Protein AF-A0A9P1GIU0-F1 (afdb_monomer_lite)

Radius of gyration: 37.18 Å; chains: 1; bounding box: 71×51×104 Å

Foldseek 3Di:
DDDDDDDDPPDDDDDDDDDDDDPPDDPDDDDDPDDDDPPPPPPDDDDPVRVVVVVVVVVVVVVVVVVVVVVVVVVVVVVVVVVVVVVVVVVD

pLDDT: mean 71.84, std 21.67, range [36.62, 97.94]

Sequence (92 aa):
MKDRTDIFARARVRGTVCLPTSFVFTPGRRPAPHGAVRDVRAVAKPTEDQEARLELEREIARKAAFEEALEAERASYEAELARKTQEAEDRQ

Organism: NCBI:txid2562237

Secondary structure (DSSP, 8-state):
--------------S--------------PPP-----------PPPPHHHHHHHHHHHHHHHHHHHHHHHHHHHHHHHHHHHHHHHHHHTT-

Structure (mmCIF, N/CA/C/O backbone):
data_AF-A0A9P1GIU0-F1
#
_entry.id   AF-A0A9P1GIU0-F1
#
loop_
_atom_site.group_PDB
_atom_site.id
_atom_site.type_symbol
_atom_site.label_atom_id
_atom_site.label_alt_id
_atom_site.label_comp_id
_atom_site.label_asym_id
_atom_site.label_entity_id
_atom_site.label_seq_id
_atom_site.pdbx_PDB_ins_code
_atom_site.Cartn_x
_atom_site.Cartn_y
_atom_site.Cartn_z
_atom_site.occupancy
_atom_site.B_iso_or_equiv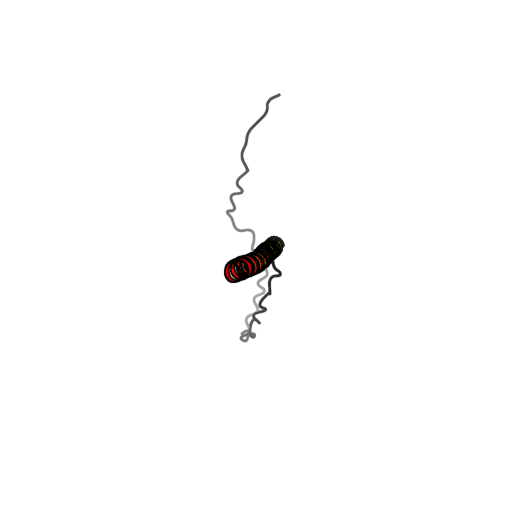
_atom_site.auth_seq_id
_atom_site.auth_comp_id
_atom_site.auth_asym_id
_atom_site.auth_atom_id
_atom_site.pdbx_PDB_model_num
ATOM 1 N N . MET A 1 1 ? 46.183 35.898 -23.013 1.00 36.62 1 MET A N 1
ATOM 2 C CA . MET A 1 1 ? 45.414 37.155 -22.898 1.00 36.62 1 MET A CA 1
ATOM 3 C C . MET A 1 1 ? 44.101 36.952 -23.654 1.00 36.62 1 MET A C 1
ATOM 5 O O . MET A 1 1 ? 44.175 36.675 -24.839 1.00 36.62 1 MET A O 1
ATOM 9 N N . LYS A 1 2 ? 42.963 37.065 -22.949 1.00 40.09 2 LYS A N 1
ATOM 10 C CA . LYS A 1 2 ? 41.566 37.185 -23.433 1.00 40.09 2 LYS A CA 1
ATOM 11 C C . LYS A 1 2 ? 40.872 35.966 -24.072 1.00 40.09 2 LYS A C 1
ATOM 13 O O . LYS A 1 2 ? 40.921 35.739 -25.270 1.00 40.09 2 LYS A O 1
ATOM 18 N N . ASP A 1 3 ? 40.203 35.230 -23.190 1.00 47.66 3 ASP A N 1
ATOM 19 C CA . ASP A 1 3 ? 38.765 34.917 -23.166 1.00 47.66 3 ASP A CA 1
ATOM 20 C C . ASP A 1 3 ? 37.852 35.146 -24.392 1.00 47.66 3 ASP A C 1
ATOM 22 O O . ASP A 1 3 ? 37.697 36.268 -24.871 1.00 47.66 3 ASP A O 1
ATOM 26 N N . ARG A 1 4 ? 37.058 34.080 -24.609 1.00 47.44 4 ARG A N 1
ATOM 27 C CA . ARG A 1 4 ? 35.598 34.009 -24.845 1.00 47.44 4 ARG A CA 1
ATOM 28 C C . ARG A 1 4 ? 35.046 34.039 -26.274 1.00 47.44 4 ARG A C 1
ATOM 30 O O . ARG A 1 4 ? 35.397 34.874 -27.098 1.00 47.44 4 ARG A O 1
ATOM 37 N N . THR A 1 5 ? 34.008 33.197 -26.406 1.00 49.81 5 THR A N 1
ATOM 38 C CA . THR A 1 5 ? 32.868 33.240 -27.344 1.00 49.81 5 THR A CA 1
ATOM 39 C C . THR A 1 5 ? 33.191 32.867 -28.799 1.00 49.81 5 THR A C 1
ATOM 41 O O . THR A 1 5 ? 34.122 33.394 -29.377 1.00 49.81 5 THR A O 1
ATOM 44 N N . ASP A 1 6 ? 32.476 31.993 -29.504 1.00 47.09 6 ASP A N 1
ATOM 45 C CA . ASP A 1 6 ? 31.239 31.256 -29.253 1.00 47.09 6 ASP A CA 1
ATOM 46 C C . ASP A 1 6 ? 30.979 30.379 -30.504 1.00 47.09 6 ASP A C 1
ATOM 48 O O . ASP A 1 6 ? 31.661 30.514 -31.522 1.00 47.09 6 ASP A O 1
ATOM 52 N N . ILE A 1 7 ? 29.914 29.582 -30.452 1.00 51.03 7 ILE A N 1
ATOM 53 C CA . ILE A 1 7 ? 29.156 29.075 -31.605 1.00 51.03 7 ILE A CA 1
ATOM 54 C C . ILE A 1 7 ? 29.724 27.814 -32.272 1.00 51.03 7 ILE A C 1
ATOM 56 O O . ILE A 1 7 ? 30.422 27.840 -33.283 1.00 51.03 7 ILE A O 1
ATOM 60 N N . PHE A 1 8 ? 29.275 26.674 -31.739 1.00 44.84 8 PHE A N 1
ATOM 61 C CA . PHE A 1 8 ? 28.718 25.554 -32.506 1.00 44.84 8 PHE A CA 1
ATOM 62 C C . PHE A 1 8 ? 28.755 25.753 -34.030 1.00 44.84 8 PHE A C 1
ATOM 64 O O . PHE A 1 8 ? 27.851 26.351 -34.624 1.00 44.84 8 PHE A O 1
ATOM 71 N N . ALA A 1 9 ? 29.787 25.207 -34.672 1.00 51.81 9 ALA A N 1
ATOM 72 C CA . ALA A 1 9 ? 29.856 25.117 -36.119 1.00 51.81 9 ALA A CA 1
ATOM 73 C C . ALA A 1 9 ? 28.712 24.217 -36.612 1.00 51.81 9 ALA A C 1
ATOM 75 O O . ALA A 1 9 ? 28.787 22.990 -36.592 1.00 51.81 9 ALA A O 1
ATOM 76 N N . ARG A 1 10 ? 27.611 24.852 -37.025 1.00 51.25 10 ARG A N 1
ATOM 77 C CA . ARG A 1 10 ? 26.484 24.223 -37.715 1.00 51.25 10 ARG A CA 1
ATOM 78 C C . ARG A 1 10 ? 27.003 23.542 -38.982 1.00 51.25 10 ARG A C 1
ATOM 80 O O . ARG A 1 10 ? 27.258 24.210 -39.983 1.00 51.25 10 ARG A O 1
ATOM 87 N N . ALA A 1 11 ? 27.119 22.217 -38.955 1.00 55.78 11 ALA A N 1
ATOM 88 C CA . ALA A 1 11 ? 27.377 21.421 -40.146 1.00 55.78 11 ALA A CA 1
ATOM 89 C C . ALA A 1 11 ? 26.180 21.547 -41.104 1.00 55.78 11 ALA A C 1
ATOM 91 O O . ALA A 1 11 ? 25.112 20.976 -40.885 1.00 55.78 11 ALA A O 1
ATOM 92 N N . ARG A 1 12 ? 26.339 22.335 -42.172 1.00 46.69 12 ARG A N 1
ATOM 93 C CA . ARG A 1 12 ? 25.404 22.345 -43.301 1.00 46.69 12 ARG A CA 1
ATOM 94 C C . ARG A 1 12 ? 25.689 21.115 -44.161 1.00 46.69 12 ARG A C 1
ATOM 96 O O . ARG A 1 12 ? 26.643 21.109 -44.930 1.00 46.69 12 ARG A O 1
ATOM 103 N N . VAL A 1 13 ? 24.852 20.087 -44.049 1.00 53.25 13 VAL A N 1
ATOM 104 C CA . VAL A 1 13 ? 24.840 18.959 -44.988 1.00 53.25 13 VAL A CA 1
ATOM 105 C C . VAL A 1 13 ? 24.133 19.406 -46.268 1.00 53.25 13 VAL A C 1
ATOM 107 O O . VAL A 1 13 ? 22.918 19.592 -46.280 1.00 53.25 13 VAL A O 1
ATOM 110 N N . ARG A 1 14 ? 24.888 19.588 -47.354 1.00 41.91 14 ARG A N 1
ATOM 111 C CA . ARG A 1 14 ? 24.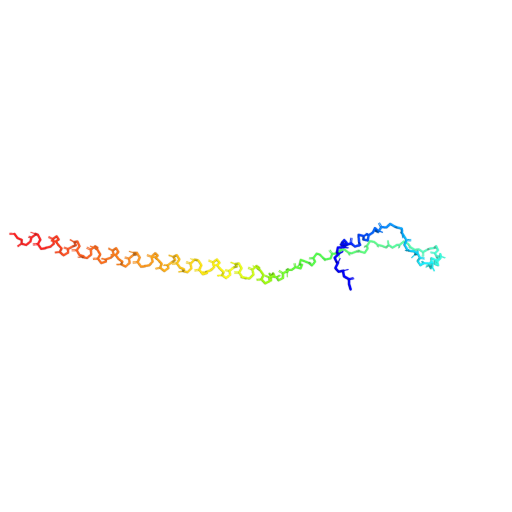368 19.624 -48.729 1.00 41.91 14 ARG A CA 1
ATOM 112 C C . ARG A 1 14 ? 25.428 19.088 -49.686 1.00 41.91 14 ARG A C 1
ATOM 114 O O . ARG A 1 14 ? 26.488 19.687 -49.801 1.00 41.91 14 ARG A O 1
ATOM 121 N N . GLY A 1 15 ? 25.090 18.022 -50.411 1.00 43.47 15 GLY A N 1
ATOM 122 C CA . GLY A 1 15 ? 25.806 17.608 -51.621 1.00 43.47 15 GLY A CA 1
ATOM 123 C C . GLY A 1 15 ? 26.318 16.171 -51.587 1.00 43.47 15 GLY A C 1
ATOM 124 O O . GLY A 1 15 ? 27.428 15.918 -51.148 1.00 43.47 15 GLY A O 1
ATOM 125 N N . THR A 1 16 ? 25.462 15.257 -52.045 1.00 53.28 16 THR A N 1
ATOM 126 C CA . THR A 1 16 ? 25.731 13.943 -52.667 1.00 53.28 16 THR A CA 1
ATOM 127 C C . THR A 1 16 ? 27.194 13.486 -52.776 1.00 53.28 16 THR A C 1
ATOM 129 O O . THR A 1 16 ? 27.959 14.042 -53.563 1.00 53.28 16 THR A O 1
ATOM 132 N N . VAL A 1 17 ? 27.539 12.391 -52.089 1.00 46.44 17 VAL A N 1
ATOM 133 C CA . VAL A 1 17 ? 28.819 11.686 -52.265 1.00 46.44 17 VAL A CA 1
ATOM 134 C C . VAL A 1 17 ? 28.615 10.415 -53.097 1.00 46.44 17 VAL A C 1
ATOM 136 O O . VAL A 1 17 ? 27.785 9.575 -52.763 1.00 46.44 17 VAL A O 1
ATOM 139 N N . CYS A 1 18 ? 29.380 10.364 -54.192 1.00 41.78 18 CYS A N 1
ATOM 140 C CA . CYS A 1 18 ? 29.798 9.266 -55.074 1.00 41.78 18 CYS A CA 1
ATOM 141 C C . CYS A 1 18 ? 28.991 7.953 -55.102 1.00 41.78 18 CYS A C 1
ATOM 143 O O . CYS A 1 18 ? 29.027 7.147 -54.177 1.00 41.78 18 CYS A O 1
ATOM 145 N N . LEU A 1 19 ? 28.395 7.677 -56.267 1.00 49.38 19 LEU A N 1
ATOM 146 C CA . LEU A 1 19 ? 27.894 6.357 -56.654 1.00 49.38 19 LEU A CA 1
ATOM 147 C C . LEU A 1 19 ? 29.067 5.389 -56.909 1.00 49.38 19 LEU A C 1
ATOM 149 O O . LEU A 1 19 ? 29.986 5.755 -57.646 1.00 49.38 19 LEU A O 1
ATOM 153 N N . PRO A 1 20 ? 29.037 4.142 -56.406 1.00 48.38 20 PRO A N 1
ATOM 154 C CA . PRO A 1 20 ? 29.960 3.115 -56.866 1.00 48.38 20 PRO A CA 1
ATOM 155 C C . PRO A 1 20 ? 29.522 2.613 -58.251 1.00 48.38 20 PRO A C 1
ATOM 157 O O . PRO A 1 20 ? 28.477 1.982 -58.412 1.00 48.38 20 PRO A O 1
ATOM 160 N N . THR A 1 21 ? 30.331 2.883 -59.275 1.00 57.22 21 THR A N 1
ATOM 161 C CA . THR A 1 21 ? 30.197 2.270 -60.601 1.00 57.22 21 THR A CA 1
ATOM 162 C C . THR A 1 21 ? 30.555 0.791 -60.534 1.00 57.22 21 THR A C 1
ATOM 164 O O . THR A 1 21 ? 31.727 0.427 -60.511 1.00 57.22 21 THR A O 1
ATOM 167 N N . SER A 1 22 ? 29.542 -0.067 -60.538 1.00 51.56 22 SER A N 1
ATOM 168 C CA . SER A 1 22 ? 29.651 -1.446 -61.035 1.00 51.56 22 SER A CA 1
ATOM 169 C C . SER A 1 22 ? 28.271 -1.988 -61.419 1.00 51.56 22 SER A C 1
ATOM 171 O O . SER A 1 22 ? 27.764 -2.952 -60.858 1.00 51.56 22 SER A O 1
ATOM 173 N N . PHE A 1 23 ? 27.647 -1.362 -62.419 1.00 43.47 23 PHE A N 1
ATOM 174 C CA . PHE A 1 23 ? 26.561 -1.993 -63.169 1.00 43.47 23 PHE A CA 1
ATOM 175 C C . PHE A 1 23 ? 27.188 -2.830 -64.293 1.00 43.47 23 PHE A C 1
ATOM 177 O O . PHE A 1 23 ? 27.439 -2.335 -65.390 1.00 43.47 23 PHE A O 1
ATOM 184 N N . VAL A 1 24 ? 27.483 -4.103 -64.018 1.00 46.03 24 VAL A N 1
ATOM 185 C CA . VAL A 1 24 ? 27.715 -5.084 -65.087 1.00 46.03 24 VAL A CA 1
ATOM 186 C C . VAL A 1 24 ? 26.346 -5.414 -65.675 1.00 46.03 24 VAL A C 1
ATOM 188 O O . VAL A 1 24 ? 25.545 -6.131 -65.079 1.00 46.03 24 VAL A O 1
ATOM 191 N N . PHE A 1 25 ? 26.049 -4.825 -66.829 1.00 43.56 25 PHE A N 1
ATOM 192 C CA . PHE A 1 25 ? 24.815 -5.049 -67.572 1.00 43.56 25 PHE A CA 1
ATOM 193 C C . PHE A 1 25 ? 24.749 -6.514 -68.037 1.00 43.56 25 PHE A C 1
ATOM 195 O O . PHE A 1 25 ? 25.459 -6.915 -68.954 1.00 43.56 25 PHE A O 1
ATOM 202 N N . THR A 1 26 ? 23.897 -7.324 -67.407 1.00 48.75 26 THR A N 1
ATOM 203 C CA . THR A 1 26 ? 23.496 -8.648 -67.911 1.00 48.75 26 THR A CA 1
ATOM 204 C C . THR A 1 26 ? 21.986 -8.627 -68.155 1.00 48.75 26 THR A C 1
ATOM 206 O O . THR A 1 26 ? 21.212 -8.624 -67.197 1.00 48.75 26 THR A O 1
ATOM 209 N N . PRO A 1 27 ? 21.511 -8.572 -69.414 1.00 44.97 27 PRO A N 1
ATOM 210 C CA . PRO A 1 27 ? 20.086 -8.587 -69.682 1.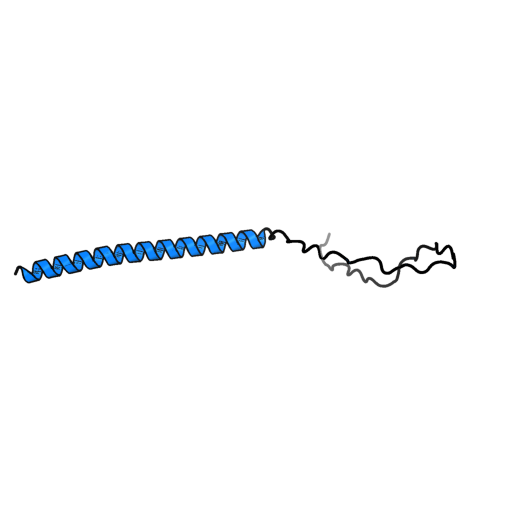00 44.97 27 PRO A CA 1
ATOM 211 C C . PRO A 1 27 ? 19.613 -10.042 -69.672 1.00 44.97 27 PRO A C 1
ATOM 213 O O . PRO A 1 27 ? 19.798 -10.774 -70.639 1.00 44.97 27 PRO A O 1
ATOM 216 N N . GLY A 1 28 ? 19.004 -10.479 -68.570 1.00 48.72 28 GLY A N 1
ATOM 217 C CA . GLY A 1 28 ? 18.293 -11.756 -68.558 1.00 48.72 28 GLY A CA 1
ATOM 218 C C . GLY A 1 28 ? 18.123 -12.396 -67.189 1.00 48.72 28 GLY A C 1
ATOM 219 O O . GLY A 1 28 ? 18.920 -13.248 -66.820 1.00 48.72 28 GLY A O 1
ATOM 220 N N . ARG A 1 29 ? 17.041 -12.040 -66.483 1.00 41.06 29 ARG A N 1
ATOM 221 C CA . ARG A 1 29 ? 16.124 -12.935 -65.734 1.00 41.06 29 ARG A CA 1
ATOM 222 C C . ARG A 1 29 ? 15.283 -12.107 -64.757 1.00 41.06 29 ARG A C 1
ATOM 224 O O . ARG A 1 29 ? 15.809 -11.338 -63.964 1.00 41.06 29 ARG A O 1
ATOM 231 N N . ARG A 1 30 ? 13.960 -12.270 -64.829 1.00 55.25 30 ARG A N 1
ATOM 232 C CA . ARG A 1 30 ? 12.993 -11.680 -63.888 1.00 55.25 30 ARG A CA 1
ATOM 233 C C . ARG A 1 30 ? 13.266 -12.219 -62.472 1.00 55.25 30 ARG A C 1
ATOM 235 O O . ARG A 1 30 ? 13.340 -13.442 -62.348 1.00 55.25 30 ARG A O 1
ATOM 242 N N . PRO A 1 31 ? 13.361 -11.392 -61.415 1.00 50.19 31 PRO A N 1
ATOM 243 C CA . PRO A 1 31 ? 13.327 -11.915 -60.058 1.00 50.19 31 PRO A CA 1
ATOM 244 C C . PRO A 1 31 ? 11.872 -12.208 -59.661 1.00 50.19 31 PRO A C 1
ATOM 246 O O . PRO A 1 31 ? 10.976 -11.385 -59.850 1.00 50.19 31 PRO A O 1
ATOM 249 N N . ALA A 1 32 ? 11.640 -13.423 -59.166 1.00 52.56 32 ALA A N 1
ATOM 250 C CA . ALA A 1 32 ? 10.382 -13.860 -58.569 1.00 52.56 32 ALA A CA 1
ATOM 251 C C . ALA A 1 32 ? 10.047 -13.020 -57.315 1.00 52.56 32 ALA A C 1
ATOM 253 O O . ALA A 1 32 ? 10.964 -12.465 -56.704 1.00 52.56 32 ALA A O 1
ATOM 254 N N . PRO A 1 33 ? 8.771 -12.927 -56.889 1.00 53.62 33 PRO A N 1
ATOM 255 C CA . PRO A 1 33 ? 8.423 -12.224 -55.660 1.00 53.62 33 PRO A CA 1
ATOM 256 C C . PRO A 1 33 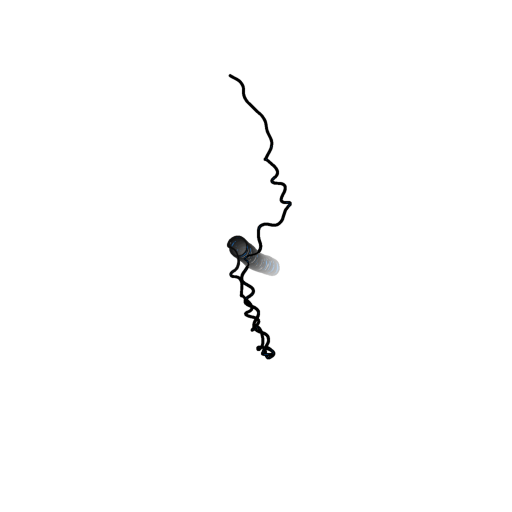? 8.948 -13.037 -54.473 1.00 53.62 33 PRO A C 1
ATOM 258 O O . PRO A 1 33 ? 8.356 -14.037 -54.064 1.00 53.62 33 PRO A O 1
ATOM 261 N N . HIS A 1 34 ? 10.103 -12.648 -53.941 1.00 55.47 34 HIS A N 1
ATOM 262 C CA . HIS A 1 34 ? 10.649 -13.265 -52.745 1.00 55.47 34 HIS A CA 1
ATOM 263 C C . HIS A 1 34 ? 9.819 -12.839 -51.530 1.00 55.47 34 HIS A C 1
ATOM 265 O O . HIS A 1 34 ? 9.927 -11.722 -51.041 1.00 55.47 34 HIS A O 1
ATOM 271 N N . GLY A 1 35 ? 8.942 -13.761 -51.131 1.00 48.31 35 GLY A N 1
ATOM 272 C CA . GLY A 1 35 ? 8.648 -14.179 -49.761 1.00 48.31 35 GLY A CA 1
ATOM 273 C C . GLY A 1 35 ? 8.706 -13.131 -48.650 1.00 48.31 35 GLY A C 1
ATOM 274 O O . GLY A 1 35 ? 9.778 -12.690 -48.261 1.00 48.31 35 GLY A O 1
ATOM 275 N N . ALA A 1 36 ? 7.522 -12.861 -48.092 1.00 57.16 36 ALA A N 1
ATOM 276 C CA . ALA A 1 36 ? 7.229 -12.446 -46.719 1.00 57.16 36 ALA A CA 1
ATOM 277 C C . ALA A 1 36 ? 8.427 -11.996 -45.859 1.00 57.16 36 ALA A C 1
ATOM 279 O O . ALA A 1 36 ? 9.143 -12.811 -45.272 1.00 57.16 36 ALA A O 1
ATOM 280 N N . VAL A 1 37 ? 8.552 -10.679 -45.686 1.00 57.44 37 VAL A N 1
ATOM 281 C CA . VAL A 1 37 ? 9.262 -10.109 -44.540 1.00 57.44 37 VAL A CA 1
ATOM 282 C C . VAL A 1 37 ? 8.515 -10.584 -43.293 1.00 57.44 37 VAL A C 1
ATOM 284 O O . VAL A 1 37 ? 7.359 -10.229 -43.078 1.00 57.44 37 VAL A O 1
ATOM 287 N N . ARG A 1 38 ? 9.136 -11.463 -42.503 1.00 56.97 38 ARG A N 1
ATOM 288 C CA . ARG A 1 38 ? 8.633 -11.795 -41.170 1.00 56.97 38 ARG A CA 1
ATOM 289 C C . ARG A 1 38 ? 8.692 -10.522 -40.334 1.00 56.97 38 ARG A C 1
ATOM 291 O O . ARG A 1 38 ? 9.788 -10.035 -40.066 1.00 56.97 38 ARG A O 1
ATOM 298 N N . ASP A 1 39 ? 7.537 -10.035 -39.894 1.00 57.56 39 ASP A N 1
ATOM 299 C CA . ASP A 1 39 ? 7.440 -9.031 -38.836 1.00 57.56 39 ASP A CA 1
ATOM 300 C C . ASP A 1 39 ? 7.989 -9.635 -37.539 1.00 57.56 39 ASP A C 1
ATOM 302 O O . ASP A 1 39 ? 7.268 -10.208 -36.719 1.00 57.56 39 ASP A O 1
ATOM 306 N N . VAL A 1 40 ? 9.303 -9.548 -37.351 1.00 58.03 40 VAL A N 1
ATOM 307 C CA . VAL A 1 40 ? 9.907 -9.773 -36.044 1.00 58.03 40 VAL A CA 1
ATOM 308 C C . VAL A 1 40 ? 9.527 -8.555 -35.215 1.00 58.03 40 VAL A C 1
ATOM 310 O O . VAL A 1 40 ? 10.191 -7.522 -35.272 1.00 58.03 40 VAL A O 1
ATOM 313 N N . ARG A 1 41 ? 8.418 -8.655 -34.473 1.00 59.53 41 ARG A N 1
ATOM 314 C CA . ARG A 1 41 ? 8.103 -7.716 -33.394 1.00 59.53 41 ARG A CA 1
ATOM 315 C C . ARG A 1 41 ? 9.271 -7.757 -32.414 1.00 59.53 41 ARG A C 1
ATOM 317 O O . ARG A 1 41 ? 9.340 -8.643 -31.565 1.00 59.53 41 ARG A O 1
ATOM 324 N N . ALA A 1 42 ? 10.212 -6.833 -32.567 1.00 60.41 42 ALA A N 1
ATOM 325 C CA . ALA A 1 42 ? 11.231 -6.586 -31.572 1.00 60.41 42 ALA A CA 1
ATOM 326 C C . ALA A 1 42 ? 10.498 -6.128 -30.309 1.00 60.41 42 ALA A C 1
ATOM 328 O O . ALA A 1 42 ? 10.020 -4.998 -30.230 1.00 60.41 42 ALA A O 1
ATOM 329 N N . VAL A 1 43 ? 10.342 -7.036 -29.347 1.00 61.66 43 VAL A N 1
ATOM 330 C CA . VAL A 1 43 ? 9.953 -6.671 -27.987 1.00 61.66 43 VAL A CA 1
ATOM 331 C C . VAL A 1 43 ? 11.141 -5.891 -27.440 1.00 61.66 43 VAL A C 1
ATOM 333 O O . VAL A 1 43 ? 12.130 -6.475 -26.997 1.00 61.66 43 VAL A O 1
ATOM 336 N N . ALA A 1 44 ? 11.097 -4.569 -27.602 1.00 64.12 44 ALA A N 1
ATOM 337 C CA . ALA A 1 44 ? 12.089 -3.681 -27.029 1.00 64.12 44 ALA A CA 1
ATOM 338 C C . ALA A 1 44 ? 12.070 -3.904 -25.517 1.00 64.12 44 ALA A C 1
ATOM 340 O O . ALA A 1 44 ? 11.014 -3.819 -24.887 1.00 64.12 44 ALA A O 1
ATOM 341 N N . LYS A 1 45 ? 13.227 -4.253 -24.948 1.00 70.31 45 LYS A N 1
ATOM 342 C CA . LYS A 1 45 ? 13.376 -4.259 -23.496 1.00 70.31 45 LYS A CA 1
ATOM 343 C C . LYS A 1 45 ? 13.074 -2.844 -22.998 1.00 70.31 45 LYS A C 1
ATOM 345 O O . LYS A 1 45 ? 13.480 -1.896 -23.681 1.00 70.31 45 LYS A O 1
ATOM 350 N N . PRO A 1 46 ? 12.345 -2.699 -21.880 1.00 66.31 46 PRO A N 1
ATOM 351 C CA . PRO A 1 46 ? 12.107 -1.388 -21.311 1.00 66.31 46 PRO A CA 1
ATOM 352 C C . PRO A 1 46 ? 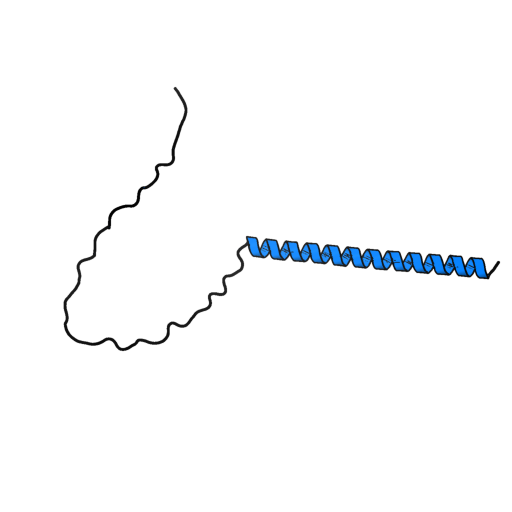13.455 -0.702 -21.103 1.00 66.31 46 PRO A C 1
ATOM 354 O O . PRO A 1 46 ? 14.424 -1.322 -20.668 1.00 66.31 46 PRO A O 1
ATOM 357 N N . THR A 1 47 ? 13.545 0.556 -21.517 1.00 77.75 47 THR A N 1
ATOM 358 C CA . THR A 1 47 ? 14.716 1.372 -21.200 1.00 77.75 47 THR A CA 1
ATOM 359 C C . THR A 1 47 ? 14.815 1.516 -19.682 1.00 77.75 47 THR A C 1
ATOM 361 O O . THR A 1 47 ? 13.797 1.437 -18.997 1.00 77.75 47 THR A O 1
ATOM 364 N N . GLU A 1 48 ? 16.011 1.754 -19.148 1.00 78.81 48 GLU A N 1
ATOM 365 C CA . GLU A 1 48 ? 16.238 1.908 -17.698 1.00 78.81 48 GLU A CA 1
ATOM 366 C C . GLU A 1 48 ? 15.255 2.920 -17.064 1.00 78.81 48 GLU A C 1
ATOM 368 O O . GLU A 1 48 ? 14.706 2.682 -15.991 1.00 78.81 48 GLU A O 1
ATOM 373 N N . ASP A 1 49 ? 14.904 3.986 -17.795 1.00 78.19 49 ASP A N 1
ATOM 374 C CA . ASP A 1 49 ? 13.890 4.971 -17.387 1.00 78.19 49 ASP A CA 1
ATOM 375 C C . ASP A 1 49 ? 12.469 4.395 -17.226 1.00 78.19 49 ASP A C 1
ATOM 377 O O . ASP A 1 49 ? 11.683 4.858 -16.397 1.00 78.19 49 ASP A O 1
ATOM 381 N N . GLN A 1 50 ? 12.097 3.408 -18.044 1.00 81.19 50 GLN A N 1
ATOM 382 C CA . GLN A 1 50 ? 10.802 2.732 -17.949 1.00 81.19 50 GLN A CA 1
ATOM 383 C C . GLN A 1 50 ? 10.775 1.761 -16.770 1.00 81.19 50 GLN A C 1
ATOM 385 O O . GLN A 1 50 ? 9.756 1.673 -16.089 1.00 81.19 50 GLN A O 1
ATOM 390 N N . GLU A 1 51 ? 11.884 1.070 -16.502 1.00 85.56 51 GLU A N 1
ATOM 391 C CA . GLU A 1 51 ? 12.011 0.205 -15.327 1.00 85.56 51 GLU A CA 1
ATOM 392 C C . GLU A 1 51 ? 11.911 1.030 -14.036 1.00 85.56 51 GLU A C 1
ATOM 394 O O . GLU A 1 51 ? 11.072 0.725 -13.188 1.00 85.56 51 GLU A O 1
ATOM 399 N N . ALA A 1 52 ? 12.636 2.151 -13.949 1.00 86.38 52 ALA A N 1
ATOM 400 C CA . ALA A 1 52 ? 12.574 3.065 -12.806 1.00 86.38 52 ALA A CA 1
ATOM 401 C C . ALA A 1 52 ? 11.162 3.636 -12.570 1.00 86.38 52 ALA A C 1
ATOM 403 O O . ALA A 1 52 ? 10.710 3.764 -11.431 1.00 86.38 52 ALA A O 1
ATOM 404 N N . ARG A 1 53 ? 10.423 3.950 -13.644 1.00 88.62 53 ARG A N 1
ATOM 405 C CA . ARG A 1 53 ? 9.019 4.388 -13.547 1.00 88.62 53 ARG A CA 1
ATOM 406 C C . ARG A 1 53 ? 8.107 3.300 -12.986 1.00 88.62 53 ARG A C 1
ATOM 408 O O . ARG A 1 53 ? 7.301 3.588 -12.106 1.00 88.62 53 ARG A O 1
ATOM 415 N N . LEU A 1 54 ? 8.246 2.066 -13.464 1.00 89.00 54 LEU A N 1
ATOM 416 C CA . LEU A 1 54 ? 7.449 0.937 -12.978 1.00 89.00 54 LEU A CA 1
ATOM 417 C C . LEU A 1 54 ? 7.765 0.605 -11.515 1.00 89.00 54 LEU A C 1
ATOM 419 O O . LEU A 1 54 ? 6.871 0.221 -10.762 1.00 89.00 54 LEU A O 1
ATOM 423 N N . GLU A 1 55 ? 9.020 0.747 -11.095 1.00 91.50 55 GLU A N 1
ATOM 424 C CA . GLU A 1 55 ? 9.410 0.586 -9.693 1.00 91.50 55 GLU A CA 1
ATOM 425 C C . GLU A 1 55 ? 8.788 1.663 -8.804 1.00 91.50 55 GLU A C 1
ATOM 427 O O . GLU A 1 55 ? 8.183 1.328 -7.784 1.00 91.50 55 GLU A O 1
ATOM 432 N N . LEU A 1 56 ? 8.830 2.927 -9.230 1.00 94.12 56 LEU A N 1
ATOM 433 C CA . LEU A 1 56 ? 8.194 4.026 -8.506 1.00 94.12 56 LEU A CA 1
ATOM 434 C C . LEU A 1 56 ? 6.679 3.816 -8.358 1.00 94.12 56 LEU A C 1
ATOM 436 O O . LEU A 1 56 ? 6.133 3.984 -7.268 1.00 94.12 56 LEU A O 1
ATOM 440 N N . GLU A 1 57 ? 5.993 3.404 -9.426 1.00 93.75 57 GLU A N 1
ATOM 441 C CA . GLU A 1 57 ? 4.556 3.099 -9.384 1.00 93.75 57 GLU A CA 1
ATOM 442 C C . GLU A 1 57 ? 4.241 1.973 -8.389 1.00 93.75 57 GLU A C 1
ATOM 444 O O . GLU A 1 57 ? 3.277 2.061 -7.622 1.00 93.75 57 GLU A O 1
ATOM 449 N N . ARG A 1 58 ? 5.084 0.934 -8.339 1.00 94.44 58 ARG A N 1
ATOM 450 C CA . ARG A 1 58 ? 4.947 -0.159 -7.364 1.00 94.44 58 ARG A CA 1
ATOM 451 C C . ARG A 1 58 ? 5.155 0.321 -5.934 1.00 94.44 58 ARG A C 1
ATOM 453 O O . ARG A 1 58 ? 4.439 -0.133 -5.042 1.00 94.44 58 ARG A O 1
ATOM 460 N N . GLU A 1 59 ? 6.117 1.204 -5.691 1.00 94.50 59 GLU A N 1
ATOM 461 C CA . GLU A 1 59 ? 6.339 1.768 -4.358 1.00 94.50 59 GLU A CA 1
ATOM 462 C C . GLU A 1 59 ? 5.167 2.629 -3.892 1.00 94.50 59 GLU A C 1
ATOM 464 O O . GLU A 1 59 ? 4.743 2.506 -2.742 1.00 94.50 59 GLU A O 1
ATOM 469 N N . ILE A 1 60 ? 4.611 3.456 -4.779 1.00 95.94 60 ILE A N 1
ATOM 470 C CA . ILE A 1 60 ? 3.426 4.267 -4.479 1.00 95.94 60 ILE A CA 1
ATOM 471 C C . ILE A 1 60 ? 2.246 3.357 -4.125 1.00 95.94 60 ILE A C 1
ATOM 473 O O . ILE A 1 60 ? 1.609 3.560 -3.093 1.00 95.94 60 ILE A O 1
ATOM 477 N N . ALA A 1 61 ? 2.001 2.310 -4.919 1.00 94.62 61 ALA A N 1
ATOM 478 C CA . ALA A 1 61 ? 0.928 1.354 -4.650 1.00 94.62 61 ALA A CA 1
ATOM 479 C C . ALA A 1 61 ? 1.111 0.628 -3.305 1.00 94.62 61 ALA A C 1
ATOM 481 O O . ALA A 1 61 ? 0.147 0.440 -2.565 1.00 94.62 61 ALA A O 1
ATOM 482 N N . ARG A 1 62 ? 2.348 0.253 -2.952 1.00 94.81 62 ARG A N 1
ATOM 483 C CA . ARG A 1 62 ? 2.654 -0.366 -1.651 1.00 94.81 62 ARG A CA 1
ATOM 484 C C . ARG A 1 62 ? 2.387 0.578 -0.484 1.00 94.81 62 ARG A C 1
ATOM 486 O O . ARG A 1 62 ? 1.852 0.132 0.525 1.00 94.81 62 ARG A O 1
ATOM 493 N N . LYS A 1 63 ? 2.757 1.856 -0.611 1.00 96.12 63 LYS A N 1
ATOM 494 C CA . LYS A 1 63 ? 2.494 2.865 0.425 1.00 96.12 63 LYS A CA 1
ATOM 495 C C . LYS A 1 63 ? 0.998 3.088 0.612 1.00 96.12 63 LYS A C 1
ATOM 497 O O . LYS A 1 63 ? 0.542 3.029 1.743 1.00 96.12 63 LYS A O 1
ATOM 502 N N . ALA A 1 64 ? 0.247 3.227 -0.480 1.00 96.38 64 ALA A N 1
ATOM 503 C CA . ALA A 1 64 ? -1.204 3.381 -0.421 1.00 96.38 64 ALA A CA 1
ATOM 504 C C . ALA A 1 64 ? -1.881 2.185 0.272 1.00 96.38 64 ALA A C 1
ATOM 506 O O . ALA A 1 64 ? -2.685 2.373 1.177 1.00 96.38 64 ALA A O 1
ATOM 507 N N . ALA A 1 65 ? -1.494 0.955 -0.082 1.00 95.75 65 ALA A N 1
ATOM 508 C CA . ALA A 1 65 ? -2.033 -0.245 0.561 1.00 95.75 65 ALA A CA 1
ATOM 509 C C . ALA A 1 65 ? -1.672 -0.337 2.056 1.00 95.75 65 ALA A C 1
ATOM 511 O O . ALA A 1 65 ? -2.460 -0.825 2.863 1.00 95.75 65 ALA A O 1
ATOM 512 N N . PHE A 1 66 ? -0.476 0.119 2.438 1.00 96.94 66 PHE A N 1
ATOM 513 C CA . PHE A 1 66 ? -0.062 0.163 3.838 1.00 96.94 66 PHE A CA 1
ATOM 514 C C . PHE A 1 66 ? -0.849 1.208 4.638 1.00 96.94 66 PHE A C 1
ATOM 516 O O . PHE A 1 66 ? -1.269 0.928 5.758 1.00 96.94 66 PHE A O 1
ATOM 523 N N . GLU A 1 67 ? -1.063 2.392 4.065 1.00 96.38 67 GLU A N 1
ATOM 524 C CA . GLU A 1 67 ? -1.871 3.451 4.676 1.00 96.38 67 GLU A CA 1
ATOM 525 C C . GLU A 1 67 ? -3.322 2.997 4.867 1.00 96.38 67 GLU A C 1
ATOM 527 O O . GLU A 1 67 ? -3.852 3.127 5.967 1.00 96.38 67 GLU A O 1
ATOM 532 N N . GLU A 1 68 ? -3.921 2.355 3.861 1.00 96.19 68 GLU A N 1
ATOM 533 C CA . GLU A 1 68 ? -5.270 1.783 3.957 1.00 96.19 68 GLU A CA 1
ATOM 534 C C . GLU A 1 68 ? -5.370 0.725 5.069 1.00 96.19 68 GLU A C 1
ATOM 536 O O . GLU A 1 68 ? -6.311 0.730 5.866 1.00 96.19 68 GLU A O 1
ATOM 541 N N . ALA A 1 69 ? -4.375 -0.161 5.184 1.00 97.06 69 ALA A N 1
ATOM 542 C CA . ALA A 1 69 ? -4.337 -1.157 6.253 1.00 97.06 69 ALA A CA 1
ATOM 543 C C . ALA A 1 69 ? -4.235 -0.512 7.648 1.00 97.06 69 ALA A C 1
ATOM 545 O O . ALA A 1 69 ? -4.899 -0.956 8.586 1.00 97.06 69 ALA A O 1
ATOM 546 N N . LEU A 1 70 ? -3.436 0.551 7.781 1.00 97.12 70 LEU A N 1
ATOM 547 C CA . LEU A 1 70 ? -3.292 1.301 9.028 1.00 97.12 70 LEU A CA 1
ATOM 548 C C . LEU A 1 70 ? -4.602 2.005 9.416 1.00 97.12 70 LEU A C 1
ATOM 550 O O . LEU A 1 70 ? -4.973 2.036 10.590 1.00 97.12 70 LEU A O 1
ATOM 554 N N . GLU A 1 71 ? -5.306 2.573 8.440 1.00 96.88 71 GLU A N 1
ATOM 555 C CA . GLU A 1 71 ? -6.614 3.195 8.649 1.00 96.88 71 GLU A CA 1
ATOM 556 C C . GLU A 1 71 ? -7.661 2.169 9.088 1.00 96.88 71 GLU A C 1
ATOM 558 O O . GLU A 1 71 ? -8.401 2.424 10.041 1.00 96.88 71 GLU A O 1
ATOM 563 N N . ALA A 1 72 ? -7.678 0.984 8.474 1.00 97.19 72 ALA A N 1
ATOM 564 C CA . ALA A 1 72 ? -8.565 -0.102 8.881 1.00 97.19 72 ALA A CA 1
ATOM 565 C C . ALA A 1 72 ? -8.291 -0.566 10.323 1.00 97.19 72 ALA A C 1
ATOM 567 O O . ALA A 1 72 ? -9.229 -0.793 11.091 1.00 97.19 72 ALA A O 1
ATOM 568 N N . GLU A 1 73 ? -7.018 -0.662 10.721 1.00 96.75 73 GLU A N 1
ATOM 569 C CA . GLU A 1 73 ? -6.643 -1.019 12.092 1.00 96.75 73 GLU A CA 1
ATOM 570 C C . GLU A 1 73 ? -7.128 0.043 13.093 1.00 96.75 73 GLU A C 1
ATOM 572 O O . GLU A 1 73 ? -7.764 -0.289 14.095 1.00 96.75 73 GLU A O 1
ATOM 577 N N . ARG A 1 74 ? -6.924 1.332 12.791 1.00 97.94 74 ARG A N 1
ATOM 578 C CA . ARG A 1 74 ? -7.427 2.443 13.619 1.00 97.94 74 ARG A CA 1
ATOM 579 C C . ARG A 1 74 ? -8.942 2.405 13.762 1.00 97.94 74 ARG A C 1
ATOM 581 O O . ARG A 1 74 ? -9.439 2.470 14.884 1.00 97.94 74 ARG A O 1
ATOM 588 N N . ALA A 1 75 ? -9.660 2.221 12.656 1.00 97.19 75 ALA A N 1
ATOM 589 C CA . ALA A 1 75 ? -11.114 2.115 12.668 1.00 97.19 75 ALA A CA 1
ATOM 590 C C . ALA A 1 75 ? -11.594 0.936 13.532 1.00 97.19 75 ALA A C 1
ATOM 592 O O . ALA A 1 75 ? -12.605 1.045 14.227 1.00 97.19 75 ALA A O 1
ATOM 593 N N . SER A 1 76 ? -10.855 -0.180 13.539 1.00 97.56 76 SER A N 1
ATOM 594 C CA . SER A 1 76 ? -11.179 -1.326 14.392 1.00 97.56 76 SER A CA 1
ATOM 595 C C . SER A 1 76 ? -11.041 -0.997 15.883 1.00 97.56 76 SER A C 1
ATOM 597 O O . SER A 1 76 ? -11.960 -1.276 16.654 1.00 97.56 76 SER A O 1
ATOM 599 N N . TYR A 1 77 ? -9.959 -0.320 16.283 1.00 96.88 77 TYR A N 1
ATOM 600 C CA . TYR A 1 77 ? -9.764 0.094 17.673 1.00 96.88 77 TYR A CA 1
ATOM 601 C C . TYR A 1 77 ? -10.790 1.135 18.113 1.00 96.88 77 TYR A C 1
ATOM 603 O O . TYR A 1 77 ? -11.304 1.054 19.229 1.00 96.88 77 TYR A O 1
ATOM 611 N N . GLU A 1 78 ? -11.124 2.092 17.248 1.00 97.12 78 GLU A N 1
ATOM 612 C CA . GLU A 1 78 ? -12.163 3.086 17.527 1.00 97.12 78 GLU A CA 1
ATOM 613 C C . GLU A 1 78 ? -13.531 2.423 17.721 1.00 97.12 78 GLU A C 1
ATOM 615 O O . GLU A 1 78 ? -14.248 2.747 18.669 1.00 97.12 78 GLU A O 1
ATOM 620 N N . ALA A 1 79 ? -13.869 1.435 16.887 1.00 96.50 79 ALA A N 1
ATOM 621 C CA . ALA A 1 79 ? -15.104 0.674 17.026 1.00 96.50 79 ALA A CA 1
ATOM 622 C C . ALA A 1 79 ? -15.146 -0.140 18.330 1.00 96.50 79 ALA A C 1
ATOM 624 O O . ALA A 1 79 ? -16.188 -0.203 18.985 1.00 96.50 79 ALA A O 1
ATOM 625 N N . GLU A 1 80 ? -14.033 -0.754 18.739 1.00 95.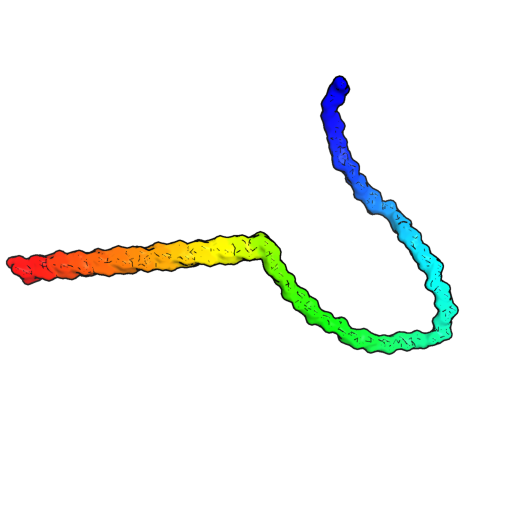56 80 GLU A N 1
ATOM 626 C CA . GLU A 1 80 ? -13.952 -1.438 20.034 1.00 95.56 80 GLU A CA 1
ATOM 627 C C . GLU A 1 80 ? -14.106 -0.475 21.210 1.00 95.56 80 GLU A C 1
ATOM 629 O O . GLU A 1 80 ? -14.796 -0.795 22.181 1.00 95.56 80 GLU A O 1
ATOM 634 N N . LEU A 1 81 ? -13.483 0.702 21.125 1.00 96.19 81 LEU A N 1
ATOM 635 C CA . LEU A 1 81 ? -13.599 1.727 22.153 1.00 96.19 81 LEU A CA 1
ATOM 636 C C . LEU A 1 81 ? -15.057 2.177 22.295 1.00 96.19 81 LEU A C 1
ATOM 638 O O . LEU A 1 81 ? -15.578 2.181 23.407 1.00 96.19 81 LEU A O 1
ATOM 642 N N . ALA A 1 82 ? -15.727 2.451 21.172 1.00 95.62 82 ALA A N 1
ATOM 643 C CA . ALA A 1 82 ? -17.134 2.844 21.135 1.00 95.62 82 ALA A CA 1
ATOM 644 C C . ALA A 1 82 ? -18.064 1.768 21.723 1.00 95.62 82 ALA A C 1
ATOM 646 O O . ALA A 1 82 ? -19.002 2.074 22.458 1.00 95.62 82 ALA A O 1
ATOM 647 N N . ARG A 1 83 ? -17.789 0.485 21.454 1.00 95.12 83 ARG A N 1
ATOM 648 C CA . ARG A 1 83 ? -18.544 -0.622 22.065 1.00 95.12 83 ARG A CA 1
ATOM 649 C C . ARG A 1 83 ? -18.370 -0.657 23.577 1.00 95.12 83 ARG A C 1
ATOM 651 O O . ARG A 1 83 ? -19.351 -0.816 24.293 1.00 95.12 83 ARG A O 1
ATOM 658 N N . LYS A 1 84 ? -17.139 -0.487 24.066 1.00 95.06 84 LYS A N 1
ATOM 659 C CA . LYS A 1 84 ? -16.857 -0.475 25.509 1.00 95.06 84 LYS A CA 1
ATOM 660 C C . LYS A 1 84 ? -17.491 0.721 26.210 1.00 95.06 84 LYS A C 1
ATOM 662 O O . LYS A 1 84 ? -17.961 0.565 27.332 1.00 95.06 84 LYS A O 1
ATOM 667 N N . THR A 1 85 ? -17.505 1.896 25.579 1.00 95.88 85 THR A N 1
ATOM 668 C CA . THR A 1 85 ? -18.175 3.072 26.150 1.00 95.88 85 THR A CA 1
ATOM 669 C C . THR A 1 85 ? -19.676 2.845 26.244 1.00 95.88 85 THR A C 1
ATOM 671 O O . THR A 1 85 ? -20.250 3.086 27.298 1.00 95.88 85 THR A O 1
ATOM 674 N N . GLN A 1 86 ? -20.288 2.283 25.201 1.00 92.62 86 GLN A N 1
ATOM 675 C CA . GLN A 1 86 ? -21.716 1.976 25.204 1.00 92.62 86 GLN A CA 1
ATOM 676 C C . GLN A 1 86 ? -22.076 0.909 26.253 1.00 92.62 86 GLN A C 1
ATOM 678 O O . GLN A 1 86 ? -23.007 1.089 27.025 1.00 92.62 86 GLN A O 1
ATOM 683 N N . GLU A 1 87 ? -21.284 -0.163 26.366 1.00 93.56 87 GLU A N 1
ATOM 684 C CA . GLU A 1 87 ? -21.475 -1.195 27.397 1.00 93.56 87 GLU A CA 1
ATOM 685 C C . GLU A 1 87 ? -21.329 -0.638 28.827 1.00 93.56 87 GLU A C 1
ATOM 687 O O . GLU A 1 87 ? -21.954 -1.142 29.761 1.00 93.56 87 GLU A O 1
ATOM 692 N N . ALA A 1 88 ? -20.491 0.384 29.021 1.00 92.12 88 ALA A N 1
ATOM 693 C CA . ALA A 1 88 ? -20.349 1.057 30.307 1.00 92.12 88 ALA A CA 1
ATOM 694 C C . ALA A 1 88 ? -21.560 1.943 30.635 1.00 92.12 88 ALA A C 1
ATOM 696 O O . ALA A 1 88 ? -21.970 1.973 31.792 1.00 92.12 88 ALA A O 1
ATOM 697 N N . GLU A 1 89 ? -22.130 2.626 29.639 1.00 91.25 89 GLU A N 1
ATOM 698 C CA . GLU A 1 89 ? -23.361 3.415 29.781 1.00 91.25 89 GLU A CA 1
ATOM 699 C C . GLU A 1 89 ? -24.571 2.520 30.077 1.00 91.25 89 GLU A C 1
ATOM 701 O O . GLU A 1 89 ? -25.320 2.803 31.005 1.00 91.25 89 GLU A O 1
ATOM 706 N N . ASP A 1 90 ? -24.709 1.391 29.377 1.00 90.31 90 ASP A N 1
ATOM 707 C CA . ASP A 1 90 ? -25.816 0.439 29.565 1.00 90.31 90 ASP A CA 1
ATOM 708 C C . ASP A 1 90 ? -25.820 -0.234 30.954 1.00 90.31 90 ASP A C 1
ATOM 710 O O . ASP A 1 90 ? -26.812 -0.842 31.362 1.00 90.31 90 ASP A O 1
ATOM 714 N N . ARG A 1 91 ? -24.695 -0.177 31.678 1.00 84.19 91 ARG A N 1
ATOM 715 C CA . ARG A 1 91 ? -24.529 -0.749 33.026 1.00 84.19 91 ARG A CA 1
ATOM 716 C C . ARG A 1 91 ? -24.780 0.246 34.164 1.00 84.19 91 ARG A C 1
ATOM 718 O O . ARG A 1 91 ? -24.723 -0.183 35.320 1.00 84.19 91 ARG A O 1
ATOM 725 N N . GLN A 1 92 ? -24.988 1.528 33.865 1.00 68.56 92 GLN A N 1
ATOM 726 C CA . GLN A 1 92 ? -25.292 2.580 34.847 1.00 68.56 92 GLN A CA 1
ATOM 727 C C . GLN A 1 92 ? -26.797 2.720 35.076 1.00 68.56 92 GLN A C 1
ATOM 729 O O . GLN A 1 92 ? -27.160 3.012 36.240 1.00 68.56 92 GLN A O 1
#